Protein AF-A0A439J4E5-F1 (afdb_monomer_lite)

Secondary structure (DSSP, 8-state):
--HHHHHHHHHHHHHHT--HHHHHHHHHHH-S-HHHHHHHHHHHHHT-

pLDDT: mean 84.8, std 10.15, range [50.41, 92.94]

Foldseek 3Di:
DDPVVLVVLCVLCVVLVHDSVVLVVQCVVPNDDPVSSSVSSNVVVVVD

Radius of gyration: 9.82 Å; chains: 1; bounding box: 24×18×22 Å

Sequence (48 aa):
MSAGDDHEIEYFAQQNGVSADQVRQLIKGNGNNRAALTEAARALRERK

Structure (mmCIF, N/CA/C/O backbone):
data_AF-A0A439J4E5-F1
#
_entry.id   AF-A0A439J4E5-F1
#
loop_
_atom_site.group_PDB
_atom_site.id
_atom_site.type_symbol
_atom_site.label_atom_id
_atom_site.label_alt_id
_atom_site.label_comp_id
_atom_site.label_asym_id
_atom_site.label_entity_id
_atom_site.label_seq_id
_atom_site.pdbx_PDB_ins_code
_atom_site.Cartn_x
_atom_site.Cartn_y
_atom_site.Cartn_z
_atom_site.occupancy
_atom_site.B_iso_or_equiv
_atom_site.auth_seq_id
_atom_site.auth_comp_id
_atom_site.auth_asym_id
_atom_site.auth_atom_id
_atom_site.pdbx_PDB_model_num
ATOM 1 N N . MET A 1 1 ? 9.253 -9.085 -13.278 1.00 50.41 1 MET A N 1
ATOM 2 C CA . MET A 1 1 ? 9.465 -8.059 -12.240 1.00 50.41 1 MET A CA 1
ATOM 3 C C . MET A 1 1 ? 10.938 -8.111 -11.917 1.00 50.41 1 MET A C 1
ATOM 5 O O . MET A 1 1 ? 11.454 -9.207 -11.725 1.00 50.41 1 MET A O 1
ATOM 9 N N . SER A 1 2 ? 11.626 -6.987 -12.075 1.00 55.66 2 SER A N 1
ATOM 10 C CA . SER A 1 2 ? 13.063 -6.900 -11.823 1.00 55.66 2 SER A CA 1
ATOM 11 C C . SER A 1 2 ? 13.303 -6.913 -10.313 1.00 55.66 2 SER A C 1
ATOM 13 O O . SER A 1 2 ? 12.454 -6.438 -9.564 1.00 55.66 2 SER A O 1
ATOM 15 N N . ALA A 1 3 ? 14.459 -7.397 -9.855 1.00 60.59 3 ALA A N 1
ATOM 16 C CA . ALA A 1 3 ? 14.834 -7.348 -8.436 1.00 60.59 3 ALA A CA 1
ATOM 17 C C . ALA A 1 3 ? 14.812 -5.914 -7.856 1.00 60.59 3 ALA A C 1
ATOM 19 O O . ALA A 1 3 ? 14.665 -5.740 -6.651 1.00 60.59 3 ALA A O 1
ATOM 20 N N . GLY A 1 4 ? 14.919 -4.887 -8.712 1.00 64.06 4 GLY A N 1
ATOM 21 C CA . GLY A 1 4 ? 14.747 -3.486 -8.320 1.00 64.06 4 GLY A CA 1
ATOM 22 C C . GLY A 1 4 ? 13.306 -3.120 -7.947 1.00 64.06 4 GLY A C 1
ATOM 23 O O . GLY A 1 4 ? 13.102 -2.416 -6.963 1.00 64.06 4 GLY A O 1
ATOM 24 N N . ASP A 1 5 ? 12.312 -3.657 -8.663 1.00 70.38 5 ASP A N 1
ATOM 25 C CA . ASP A 1 5 ? 10.895 -3.328 -8.444 1.00 70.38 5 ASP A CA 1
ATOM 26 C C . ASP A 1 5 ? 10.411 -3.868 -7.090 1.00 70.38 5 ASP A C 1
ATOM 28 O O . ASP A 1 5 ? 9.682 -3.199 -6.360 1.00 70.38 5 ASP A O 1
ATOM 32 N N . ASP A 1 6 ? 10.838 -5.083 -6.734 1.00 80.19 6 ASP A N 1
ATOM 33 C CA . ASP A 1 6 ? 10.458 -5.717 -5.470 1.00 80.19 6 ASP A CA 1
ATOM 34 C C . ASP A 1 6 ? 11.042 -4.958 -4.267 1.00 80.19 6 ASP A C 1
ATOM 36 O O . ASP A 1 6 ? 10.351 -4.754 -3.268 1.00 80.19 6 ASP A O 1
ATOM 40 N N . HIS A 1 7 ? 12.270 -4.448 -4.393 1.00 86.88 7 HIS A N 1
ATOM 41 C CA . HIS A 1 7 ? 12.933 -3.688 -3.335 1.00 86.88 7 HIS A CA 1
ATOM 42 C C . HIS A 1 7 ? 12.288 -2.308 -3.111 1.00 86.88 7 HIS A C 1
ATOM 44 O O . HIS A 1 7 ? 12.174 -1.843 -1.974 1.00 86.88 7 HIS A O 1
ATOM 50 N N . GLU A 1 8 ? 11.833 -1.649 -4.182 1.00 86.81 8 GLU A N 1
ATOM 51 C CA . GLU A 1 8 ? 11.078 -0.395 -4.084 1.00 86.81 8 GLU A CA 1
ATOM 52 C C . GLU A 1 8 ? 9.696 -0.607 -3.453 1.00 86.81 8 GLU A C 1
ATOM 54 O O . GLU A 1 8 ? 9.257 0.211 -2.639 1.00 86.81 8 GLU A O 1
ATOM 59 N N . ILE A 1 9 ? 9.029 -1.716 -3.784 1.00 89.25 9 ILE A N 1
ATOM 60 C CA . ILE A 1 9 ? 7.730 -2.094 -3.216 1.00 89.25 9 ILE A CA 1
ATOM 61 C C . ILE A 1 9 ? 7.850 -2.362 -1.715 1.00 89.25 9 ILE A C 1
ATOM 63 O O . ILE A 1 9 ? 7.032 -1.857 -0.945 1.00 89.25 9 ILE A O 1
ATOM 67 N N . GLU A 1 10 ? 8.855 -3.125 -1.287 1.00 91.19 10 GLU A N 1
ATOM 68 C CA . GLU A 1 10 ? 9.094 -3.406 0.132 1.00 91.19 10 GLU A CA 1
ATOM 69 C C . GLU A 1 10 ? 9.410 -2.134 0.916 1.00 91.19 10 GLU A C 1
ATOM 71 O O . GLU A 1 10 ? 8.815 -1.886 1.968 1.00 91.19 10 GLU A O 1
ATOM 76 N N . TYR A 1 11 ? 10.279 -1.279 0.373 1.00 91.06 11 TYR A N 1
ATOM 77 C CA . TYR A 1 11 ? 10.603 -0.001 0.997 1.00 91.06 11 TYR A CA 1
ATOM 78 C C . TYR A 1 11 ? 9.363 0.890 1.127 1.00 91.06 11 TYR A C 1
ATOM 80 O O . TYR A 1 11 ? 9.090 1.450 2.191 1.00 91.06 11 TYR A O 1
ATOM 88 N N . PHE A 1 12 ? 8.562 0.993 0.066 1.00 90.69 12 PHE A N 1
ATOM 89 C CA . PHE A 1 12 ? 7.322 1.760 0.079 1.00 90.69 12 PHE A CA 1
ATOM 90 C C . PHE A 1 12 ? 6.309 1.203 1.089 1.00 90.69 12 PHE A C 1
ATOM 92 O O . PHE A 1 12 ? 5.659 1.973 1.803 1.00 90.69 12 PHE A O 1
ATOM 99 N N . ALA A 1 13 ? 6.193 -0.122 1.171 1.00 92.19 13 ALA A N 1
ATOM 100 C CA . ALA A 1 13 ? 5.322 -0.804 2.116 1.00 92.19 13 ALA A CA 1
ATOM 101 C C . ALA A 1 13 ? 5.710 -0.470 3.562 1.00 92.19 13 ALA A C 1
ATOM 103 O O . ALA A 1 13 ? 4.867 -0.025 4.345 1.00 92.19 13 ALA A O 1
ATOM 104 N N . GLN A 1 14 ? 7.002 -0.574 3.881 1.00 92.06 14 GLN A N 1
ATOM 105 C CA . GLN A 1 14 ? 7.537 -0.263 5.203 1.00 92.06 14 GLN A CA 1
ATOM 106 C C . GLN A 1 14 ? 7.335 1.212 5.577 1.00 92.06 14 GLN A C 1
ATOM 108 O O . GLN A 1 14 ? 6.896 1.505 6.688 1.00 92.06 14 GLN A O 1
ATOM 113 N N . GLN A 1 15 ? 7.584 2.141 4.648 1.00 91.44 15 GLN A N 1
ATOM 114 C CA . GLN A 1 15 ? 7.383 3.580 4.868 1.00 91.44 15 GLN A CA 1
ATOM 115 C C . GLN A 1 15 ? 5.918 3.948 5.149 1.00 91.44 15 GLN A C 1
ATOM 117 O O . GLN A 1 15 ? 5.647 4.864 5.924 1.00 91.44 15 GLN A O 1
ATOM 122 N N . ASN A 1 16 ? 4.967 3.240 4.536 1.00 89.81 16 ASN A N 1
ATOM 123 C CA . ASN A 1 16 ? 3.537 3.518 4.689 1.00 89.81 16 ASN A CA 1
ATOM 124 C C . ASN A 1 16 ? 2.838 2.612 5.716 1.00 89.81 16 ASN A C 1
ATOM 126 O O . ASN A 1 16 ? 1.647 2.788 5.969 1.00 89.81 16 ASN A O 1
ATOM 130 N N . GLY A 1 17 ? 3.556 1.670 6.335 1.00 91.38 17 GLY A N 1
ATOM 131 C CA . GLY A 1 17 ? 2.993 0.735 7.312 1.00 91.38 17 GLY A CA 1
ATOM 132 C C . GLY A 1 17 ? 1.977 -0.244 6.712 1.00 91.38 17 GLY A C 1
ATOM 133 O O . GLY A 1 17 ? 1.044 -0.664 7.396 1.00 91.38 17 GLY A O 1
ATOM 134 N N . VAL A 1 18 ? 2.139 -0.587 5.434 1.00 92.19 18 VAL A N 1
ATOM 135 C CA . VAL A 1 18 ? 1.318 -1.569 4.709 1.00 92.19 18 VAL A CA 1
ATOM 136 C C . VAL A 1 18 ? 2.177 -2.768 4.301 1.00 92.19 18 VAL A C 1
ATOM 138 O O . VAL A 1 18 ? 3.391 -2.760 4.471 1.00 92.19 18 VAL A O 1
ATOM 141 N N . SER A 1 19 ? 1.558 -3.827 3.785 1.00 92.94 19 SER A N 1
ATOM 142 C CA . SER A 1 19 ? 2.286 -4.989 3.251 1.00 92.94 19 SER A CA 1
ATOM 143 C C . SER A 1 19 ? 2.687 -4.789 1.787 1.00 92.94 19 SER A C 1
ATOM 145 O O . SER A 1 19 ? 1.988 -4.113 1.031 1.00 92.94 19 SER A O 1
ATOM 147 N N . ALA A 1 20 ? 3.781 -5.428 1.363 1.00 91.31 20 ALA A N 1
ATOM 148 C CA . ALA A 1 20 ? 4.220 -5.421 -0.034 1.00 91.31 20 ALA A CA 1
ATOM 149 C C . ALA A 1 20 ? 3.116 -5.909 -0.992 1.00 91.31 20 ALA A C 1
ATOM 151 O O . ALA A 1 20 ? 2.934 -5.344 -2.068 1.00 91.31 20 ALA A O 1
ATOM 152 N N . ASP A 1 21 ? 2.311 -6.889 -0.577 1.00 91.56 21 ASP A N 1
ATOM 153 C CA . ASP A 1 21 ? 1.183 -7.381 -1.372 1.00 91.56 21 ASP A CA 1
ATOM 154 C C . ASP A 1 21 ? 0.086 -6.328 -1.559 1.00 91.56 21 ASP A C 1
ATOM 156 O O . ASP A 1 21 ? -0.432 -6.170 -2.667 1.00 91.56 21 ASP A O 1
ATOM 160 N N . GLN A 1 22 ? -0.228 -5.547 -0.518 1.00 91.31 22 GLN A N 1
ATOM 161 C CA . GLN A 1 22 ? -1.159 -4.419 -0.638 1.00 91.31 22 GLN A CA 1
ATOM 162 C C . GLN A 1 22 ? -0.628 -3.378 -1.627 1.00 91.31 22 GLN A C 1
ATOM 164 O O . GLN A 1 22 ? -1.381 -2.891 -2.466 1.00 91.31 22 GLN A O 1
ATOM 169 N N . VAL A 1 23 ? 0.673 -3.089 -1.603 1.00 90.94 23 VAL A N 1
ATOM 170 C CA . VAL A 1 23 ? 1.310 -2.165 -2.554 1.00 90.94 23 VAL A CA 1
ATOM 171 C C . VAL A 1 23 ? 1.247 -2.708 -3.984 1.00 90.94 23 VAL A C 1
ATOM 173 O O . VAL A 1 23 ? 0.859 -1.976 -4.894 1.00 90.94 23 VAL A O 1
ATOM 176 N N . ARG A 1 24 ? 1.527 -4.002 -4.199 1.00 90.00 24 ARG A N 1
ATOM 177 C CA . ARG A 1 24 ? 1.379 -4.654 -5.516 1.00 90.00 24 ARG A CA 1
ATOM 178 C C . ARG A 1 24 ? -0.054 -4.541 -6.041 1.00 90.00 24 ARG A C 1
ATOM 180 O O . ARG A 1 24 ? -0.248 -4.302 -7.233 1.00 90.00 24 ARG A O 1
ATOM 187 N N . GLN A 1 25 ? -1.060 -4.705 -5.181 1.00 90.19 25 GLN A N 1
ATOM 188 C CA . GLN A 1 25 ? -2.464 -4.532 -5.568 1.00 90.19 25 GLN A CA 1
ATOM 189 C C . GLN A 1 25 ? -2.805 -3.077 -5.902 1.00 90.19 25 GLN A C 1
ATOM 191 O O . GLN A 1 25 ? -3.488 -2.830 -6.895 1.00 90.19 25 GLN A O 1
ATOM 196 N N . LEU A 1 26 ? -2.281 -2.117 -5.136 1.00 89.12 26 LEU A N 1
ATOM 197 C CA . LEU A 1 26 ? -2.445 -0.693 -5.420 1.00 89.12 26 LEU A CA 1
ATOM 198 C C . LEU A 1 26 ? -1.831 -0.305 -6.770 1.00 89.12 26 LEU A C 1
ATOM 200 O O . LEU A 1 26 ? -2.478 0.399 -7.540 1.00 89.12 26 LEU A O 1
ATOM 204 N N . ILE A 1 27 ? -0.638 -0.811 -7.093 1.00 87.56 27 ILE A N 1
ATOM 205 C CA . ILE A 1 27 ? 0.021 -0.575 -8.389 1.00 87.56 27 ILE A CA 1
ATOM 206 C C . ILE A 1 27 ? -0.796 -1.180 -9.534 1.00 87.56 27 ILE A C 1
ATOM 208 O O . ILE A 1 27 ? -0.966 -0.543 -10.573 1.00 87.56 27 ILE A O 1
ATOM 212 N N . LYS A 1 28 ? -1.353 -2.384 -9.347 1.00 87.06 28 LYS A N 1
ATOM 213 C CA . LYS A 1 28 ? -2.227 -3.017 -10.349 1.00 87.06 28 LYS A CA 1
ATOM 214 C C . LYS A 1 28 ? -3.523 -2.236 -10.589 1.00 87.06 28 LYS A C 1
ATOM 216 O O . LYS A 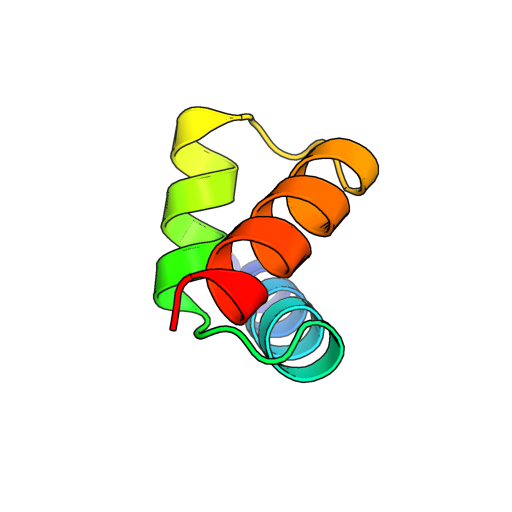1 28 ? -3.991 -2.211 -11.721 1.00 87.06 28 LYS A O 1
ATOM 221 N N . GLY A 1 29 ? -4.105 -1.634 -9.549 1.00 83.31 29 GLY A N 1
ATOM 222 C CA . GLY A 1 29 ? -5.382 -0.916 -9.640 1.00 83.31 29 GLY A CA 1
ATOM 223 C C . GLY A 1 29 ? -5.265 0.550 -10.069 1.00 83.31 29 GLY A C 1
ATOM 224 O O . GLY A 1 29 ? -6.103 1.029 -10.824 1.00 83.31 29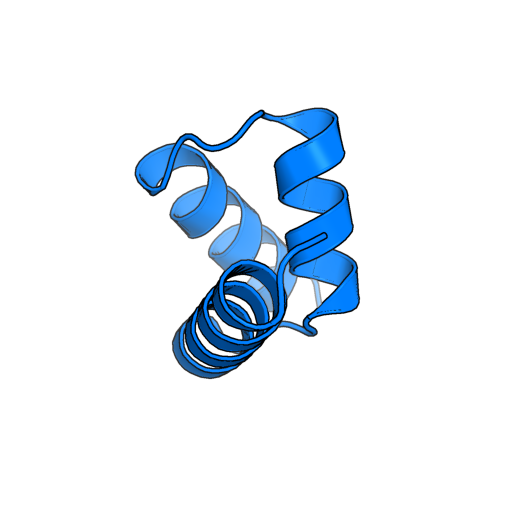 GLY A O 1
ATOM 225 N N . ASN A 1 30 ? -4.225 1.254 -9.613 1.00 78.12 30 ASN A N 1
ATOM 226 C CA . ASN A 1 30 ? -4.072 2.706 -9.786 1.00 78.12 30 ASN A CA 1
ATOM 227 C C . ASN A 1 30 ? -2.920 3.099 -10.729 1.00 78.12 30 ASN A C 1
ATOM 229 O O . ASN A 1 30 ? -2.737 4.282 -11.020 1.00 78.12 30 ASN A O 1
ATOM 233 N N . GLY A 1 31 ? -2.119 2.133 -11.189 1.00 78.19 31 GLY A N 1
ATOM 234 C CA . GLY A 1 31 ? -0.862 2.397 -11.886 1.00 78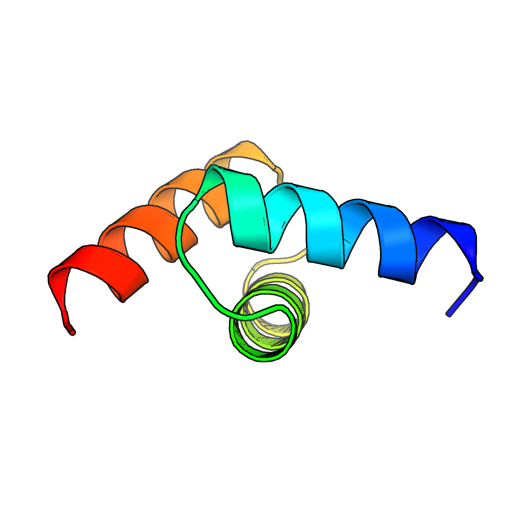.19 31 GLY A CA 1
ATOM 235 C C . GLY A 1 31 ? 0.252 2.8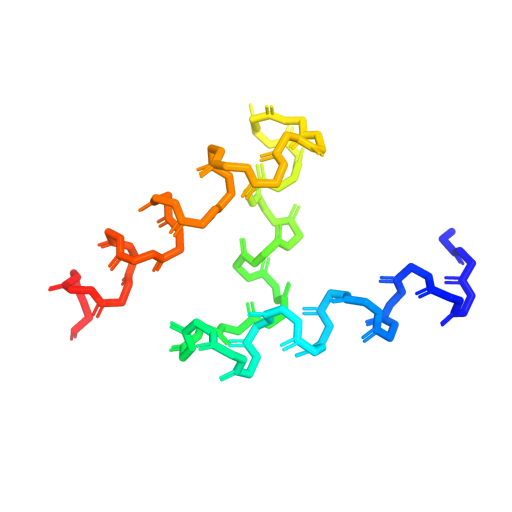52 -10.937 1.00 78.19 31 GLY A C 1
ATOM 236 O O . GLY A 1 31 ? 0.110 2.853 -9.716 1.00 78.19 31 GLY A O 1
ATOM 237 N N . ASN A 1 32 ? 1.393 3.253 -11.502 1.00 78.50 32 ASN A N 1
ATOM 238 C CA . ASN A 1 32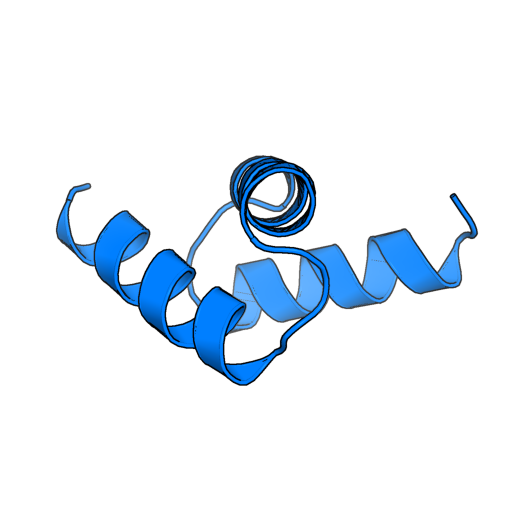 ? 2.609 3.534 -10.730 1.00 78.50 32 ASN A CA 1
ATOM 239 C C . ASN A 1 32 ? 2.726 4.998 -10.252 1.00 78.50 32 ASN A C 1
ATOM 241 O O . ASN A 1 32 ? 3.824 5.533 -10.097 1.00 78.50 32 ASN A O 1
ATOM 245 N N . ASN A 1 33 ? 1.598 5.691 -10.056 1.00 87.25 33 ASN A N 1
ATOM 246 C CA . ASN A 1 33 ? 1.612 7.070 -9.572 1.00 87.25 33 ASN A CA 1
ATOM 247 C C . ASN A 1 33 ? 1.904 7.094 -8.066 1.00 87.25 33 ASN A C 1
ATOM 249 O O . ASN A 1 33 ? 1.027 6.828 -7.246 1.00 87.25 33 ASN A O 1
ATOM 253 N N . ARG A 1 34 ? 3.132 7.470 -7.704 1.00 83.88 34 ARG A N 1
ATOM 254 C CA . ARG A 1 34 ? 3.616 7.480 -6.317 1.00 83.88 34 ARG A CA 1
ATOM 255 C C . ARG A 1 34 ? 2.736 8.286 -5.354 1.00 83.88 34 ARG A C 1
ATOM 257 O O . ARG A 1 34 ? 2.564 7.855 -4.215 1.00 83.88 34 ARG A O 1
ATOM 264 N N . ALA A 1 35 ? 2.149 9.405 -5.786 1.00 88.62 35 ALA A N 1
ATOM 265 C CA . ALA A 1 35 ? 1.248 10.194 -4.940 1.00 88.62 35 ALA A CA 1
ATOM 266 C C . ALA A 1 35 ? -0.062 9.438 -4.663 1.00 88.62 35 ALA A C 1
ATOM 268 O O . ALA A 1 35 ? -0.454 9.287 -3.510 1.00 88.62 35 ALA A O 1
ATOM 269 N N . ALA A 1 36 ? -0.681 8.875 -5.706 1.00 89.25 36 ALA A N 1
ATOM 270 C CA . ALA A 1 36 ? -1.903 8.082 -5.569 1.00 89.25 36 ALA A CA 1
ATOM 271 C C . ALA A 1 36 ? -1.674 6.813 -4.731 1.00 89.25 36 ALA A C 1
ATOM 273 O O . ALA A 1 36 ? -2.498 6.470 -3.886 1.00 89.25 36 ALA A O 1
ATOM 274 N N . LEU A 1 37 ? -0.531 6.143 -4.917 1.00 8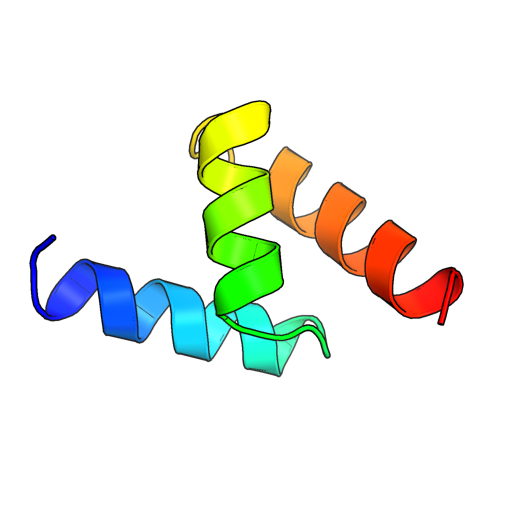9.00 37 LEU A N 1
ATOM 275 C CA . LEU A 1 37 ? -0.136 4.989 -4.108 1.00 89.00 37 LEU A CA 1
ATOM 276 C C . LEU A 1 37 ? 0.034 5.363 -2.632 1.00 89.00 37 LEU A C 1
ATOM 278 O O . LEU A 1 37 ? -0.343 4.578 -1.769 1.00 89.00 37 LEU A O 1
ATOM 282 N N . THR A 1 38 ? 0.585 6.546 -2.335 1.00 89.94 38 THR A N 1
ATOM 283 C CA . THR A 1 38 ? 0.809 7.015 -0.954 1.00 89.94 38 THR A CA 1
ATOM 284 C C . THR A 1 38 ? -0.513 7.286 -0.248 1.00 89.94 38 THR A C 1
ATOM 286 O O . THR A 1 38 ? -0.728 6.786 0.855 1.00 89.94 38 THR A O 1
ATOM 289 N N . GLU A 1 39 ? -1.431 7.999 -0.901 1.00 91.44 39 GLU A N 1
ATOM 290 C CA . GLU A 1 39 ? -2.768 8.253 -0.351 1.00 91.44 39 GLU A CA 1
ATOM 291 C C . GLU A 1 39 ? -3.552 6.952 -0.154 1.00 91.44 39 GLU A C 1
ATOM 293 O O . GLU A 1 39 ? -4.132 6.713 0.906 1.00 91.44 39 GLU A O 1
ATOM 298 N N . ALA A 1 40 ? -3.508 6.052 -1.139 1.00 90.00 40 ALA A N 1
ATOM 299 C CA . ALA A 1 40 ? -4.193 4.772 -1.042 1.00 90.00 40 ALA A CA 1
ATOM 300 C C . ALA A 1 40 ? -3.595 3.868 0.051 1.00 90.00 40 ALA A C 1
ATOM 302 O O . ALA A 1 40 ? -4.342 3.209 0.774 1.00 90.00 40 ALA A O 1
ATOM 303 N N . ALA A 1 41 ? -2.268 3.862 0.222 1.00 91.38 41 ALA A N 1
ATOM 304 C CA . ALA A 1 41 ? -1.603 3.126 1.295 1.00 91.38 41 ALA A CA 1
ATOM 305 C C . ALA A 1 41 ? -1.955 3.686 2.683 1.00 91.38 41 ALA A C 1
ATOM 307 O O . ALA A 1 41 ? -2.235 2.912 3.599 1.00 91.38 41 ALA A O 1
ATOM 308 N N . ARG A 1 42 ? -2.025 5.017 2.834 1.00 89.88 42 ARG A N 1
ATOM 309 C CA . ARG A 1 42 ? -2.489 5.665 4.074 1.00 89.88 42 ARG A CA 1
ATOM 310 C C . ARG A 1 42 ? -3.926 5.279 4.414 1.00 89.88 42 ARG A C 1
ATOM 312 O O . ARG A 1 42 ? -4.179 4.844 5.536 1.00 89.88 42 ARG A O 1
ATOM 319 N N . ALA A 1 43 ? -4.832 5.342 3.439 1.00 89.88 43 ALA A N 1
ATOM 320 C CA . ALA A 1 43 ? -6.222 4.933 3.623 1.00 89.88 43 ALA A CA 1
ATOM 321 C C . ALA A 1 43 ? -6.354 3.441 3.989 1.00 89.88 43 ALA A C 1
ATOM 323 O O . ALA A 1 43 ? -7.210 3.068 4.787 1.00 89.88 43 ALA A O 1
ATOM 324 N N . LEU A 1 44 ? -5.501 2.574 3.432 1.00 87.81 44 LEU A N 1
ATOM 325 C CA . LEU A 1 44 ? -5.440 1.148 3.777 1.00 87.81 44 LEU A CA 1
ATOM 326 C C . LEU A 1 44 ? -4.984 0.908 5.217 1.00 87.81 44 LEU A C 1
ATOM 328 O O . LEU A 1 44 ? -5.524 0.028 5.883 1.00 87.81 44 LEU A O 1
ATOM 332 N N . ARG A 1 45 ? -4.010 1.685 5.696 1.00 86.31 45 ARG A N 1
ATOM 333 C CA . ARG A 1 45 ? -3.523 1.612 7.077 1.00 86.31 45 ARG A CA 1
ATOM 334 C C . ARG A 1 45 ? -4.596 2.027 8.084 1.00 86.31 45 ARG A C 1
ATOM 336 O O . ARG A 1 45 ? -4.716 1.388 9.117 1.00 86.31 45 ARG A O 1
ATOM 343 N N . GLU A 1 46 ? -5.362 3.075 7.791 1.00 86.62 46 GLU A N 1
ATOM 344 C CA . GLU A 1 46 ? -6.408 3.599 8.690 1.00 86.62 46 GLU A CA 1
ATOM 345 C C . GLU A 1 46 ? -7.659 2.714 8.768 1.00 86.62 46 GLU A C 1
ATOM 347 O O . GLU A 1 46 ? -8.436 2.820 9.711 1.00 86.62 46 GLU A O 1
ATOM 352 N N . ARG A 1 47 ? -7.863 1.835 7.782 1.00 80.44 47 ARG A N 1
ATOM 353 C CA . ARG A 1 47 ? -8.969 0.864 7.748 1.00 80.44 47 ARG A CA 1
ATOM 354 C C . ARG A 1 47 ? -8.671 -0.440 8.495 1.00 80.44 47 ARG A C 1
ATOM 356 O O . ARG A 1 47 ? -9.516 -1.334 8.479 1.00 80.44 47 ARG A O 1
ATOM 363 N N . LYS A 1 48 ? -7.468 -0.578 9.046 1.00 62.19 48 LYS A N 1
ATOM 364 C CA . LYS A 1 48 ? -6.977 -1.780 9.722 1.00 62.19 48 LYS A CA 1
ATOM 365 C C . LYS A 1 48 ? -7.215 -1.686 11.224 1.00 62.19 48 LYS A C 1
ATOM 367 O O . LYS A 1 48 ? -7.513 -2.748 11.808 1.00 62.19 48 LYS A O 1
#